Protein AF-A0A523U2Z8-F1 (afdb_monomer_lite)

Structure (mmCIF, N/CA/C/O backbone):
data_AF-A0A523U2Z8-F1
#
_entry.id   AF-A0A523U2Z8-F1
#
loop_
_atom_site.group_PDB
_atom_site.id
_atom_site.type_symbol
_atom_site.label_atom_id
_atom_site.label_alt_id
_atom_site.label_comp_id
_atom_site.label_asym_id
_atom_site.label_entity_id
_atom_site.label_seq_id
_atom_site.pdbx_PDB_ins_code
_atom_site.Cartn_x
_atom_site.Cartn_y
_atom_site.Cartn_z
_atom_site.occupancy
_atom_site.B_iso_or_equiv
_atom_site.auth_seq_id
_atom_site.auth_comp_id
_atom_site.auth_asym_id
_atom_site.auth_atom_id
_atom_site.pdbx_PDB_model_num
ATOM 1 N N . MET A 1 1 ? -16.588 -3.212 27.870 1.00 51.94 1 MET A N 1
ATOM 2 C CA . MET A 1 1 ? -16.909 -4.305 26.915 1.00 51.94 1 MET A CA 1
ATOM 3 C C . MET A 1 1 ? -16.076 -4.091 25.661 1.00 51.94 1 MET A C 1
ATOM 5 O O . MET A 1 1 ? -16.064 -2.973 25.168 1.00 51.94 1 MET A O 1
ATOM 9 N N . ASN A 1 2 ? -15.369 -5.113 25.172 1.00 55.78 2 ASN A N 1
ATOM 10 C CA . ASN A 1 2 ? -14.543 -4.999 23.965 1.00 55.78 2 ASN A CA 1
ATOM 11 C C . ASN A 1 2 ? -15.372 -5.389 22.739 1.00 55.78 2 ASN A C 1
ATOM 13 O O . ASN A 1 2 ? -15.710 -6.560 22.578 1.00 55.78 2 ASN A O 1
ATOM 17 N N . PHE A 1 3 ? -15.685 -4.423 21.878 1.00 62.69 3 PHE A N 1
ATOM 18 C CA . PHE A 1 3 ? -16.316 -4.683 20.585 1.00 62.69 3 PHE A CA 1
ATOM 19 C C . PHE A 1 3 ? -15.237 -4.732 19.502 1.00 62.69 3 PHE A C 1
ATOM 21 O O . PHE A 1 3 ? -14.464 -3.789 19.334 1.00 62.69 3 PHE A O 1
ATOM 28 N N . LEU A 1 4 ? -15.161 -5.842 18.763 1.00 61.38 4 LEU A N 1
ATOM 29 C CA . LEU A 1 4 ? -14.312 -5.938 17.579 1.00 61.38 4 LEU A CA 1
ATOM 30 C C . LEU A 1 4 ? -15.183 -5.678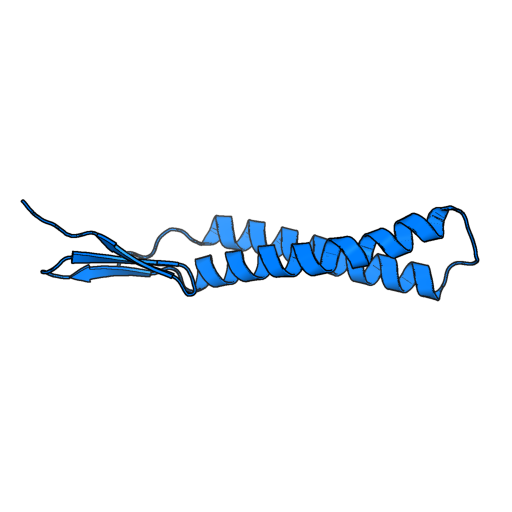 16.341 1.00 61.38 4 LEU A C 1
ATOM 32 O O . LEU A 1 4 ? -16.137 -6.422 16.1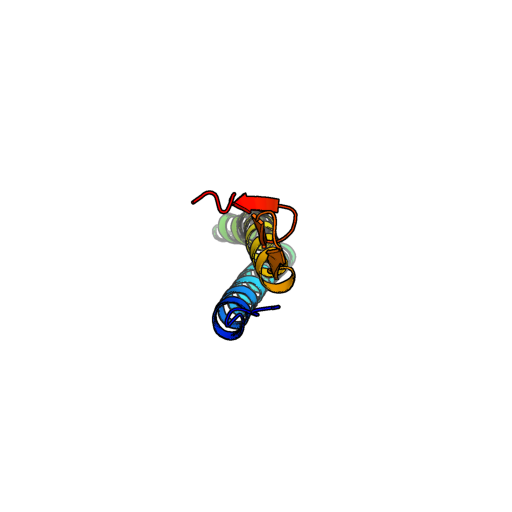21 1.00 61.38 4 LEU A O 1
ATOM 36 N N . PRO A 1 5 ? -14.875 -4.660 15.518 1.00 66.12 5 PRO A N 1
ATOM 37 C CA . PRO A 1 5 ? -15.595 -4.436 14.269 1.00 66.12 5 PRO A CA 1
ATOM 38 C C . PRO A 1 5 ? -15.315 -5.586 13.299 1.00 66.12 5 PRO A C 1
ATOM 40 O O . PRO A 1 5 ? -14.272 -6.244 13.388 1.00 66.12 5 PRO A O 1
ATOM 43 N N . SER A 1 6 ? -16.195 -5.793 12.320 1.00 75.75 6 SER A N 1
ATOM 44 C CA . SER A 1 6 ? -15.935 -6.718 11.216 1.00 75.75 6 SER A CA 1
ATOM 45 C C . SER A 1 6 ? -14.781 -6.198 10.350 1.00 75.75 6 SER A C 1
ATOM 47 O O . SER A 1 6 ? -14.954 -5.309 9.519 1.00 75.75 6 SER A O 1
ATOM 49 N N . ARG A 1 7 ? -13.580 -6.751 10.543 1.00 77.88 7 ARG A N 1
ATOM 50 C CA . ARG A 1 7 ? -12.363 -6.361 9.801 1.00 77.88 7 ARG A CA 1
ATOM 51 C C . ARG A 1 7 ? -12.163 -7.155 8.511 1.00 77.88 7 ARG A C 1
ATOM 53 O O . ARG A 1 7 ? -11.340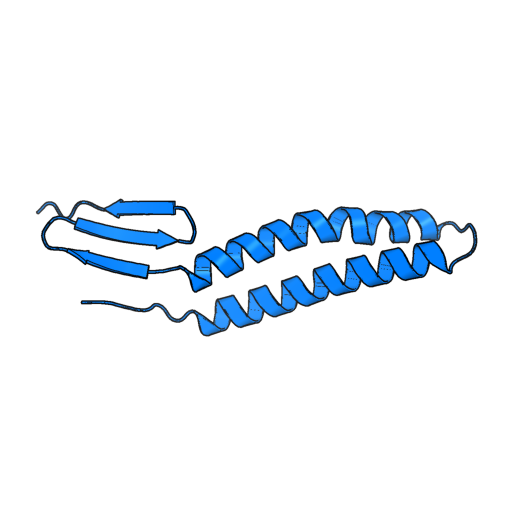 -6.772 7.690 1.00 77.88 7 ARG A O 1
ATOM 60 N N . SER A 1 8 ? -12.873 -8.271 8.337 1.00 81.06 8 SER A N 1
ATOM 61 C CA . SER A 1 8 ? -12.590 -9.271 7.295 1.00 81.06 8 SER A CA 1
ATOM 62 C C . SER A 1 8 ? -12.634 -8.698 5.878 1.00 81.06 8 SER A C 1
ATOM 64 O O . SER A 1 8 ? -11.693 -8.900 5.118 1.00 81.06 8 SER A O 1
ATOM 66 N N . GLN A 1 9 ? -13.670 -7.929 5.536 1.00 84.94 9 GLN A N 1
ATOM 67 C CA . GLN A 1 9 ? -13.818 -7.348 4.197 1.00 84.94 9 GLN A CA 1
ATOM 68 C C . GLN A 1 9 ? -12.719 -6.327 3.880 1.00 84.94 9 GLN A C 1
ATOM 70 O O . GLN A 1 9 ? -12.089 -6.409 2.827 1.00 84.94 9 GLN A O 1
ATOM 75 N N . GLY A 1 10 ? -12.440 -5.409 4.812 1.00 86.94 10 GLY A N 1
ATOM 76 C CA . GLY A 1 10 ? -11.375 -4.417 4.648 1.00 86.94 10 GLY A CA 1
ATOM 77 C C . GLY A 1 10 ? -9.984 -5.052 4.571 1.00 86.94 10 GLY A C 1
ATOM 78 O O . GLY A 1 10 ? -9.149 -4.599 3.791 1.00 86.94 10 GLY A O 1
ATOM 79 N N . MET A 1 11 ? -9.748 -6.133 5.324 1.00 89.50 11 MET A N 1
ATOM 80 C CA . MET A 1 11 ? -8.488 -6.878 5.276 1.00 89.50 11 MET A CA 1
ATOM 81 C C . MET A 1 11 ? -8.301 -7.575 3.931 1.00 89.50 11 MET A C 1
ATOM 83 O O . MET A 1 11 ? -7.241 -7.430 3.333 1.00 89.50 11 MET A O 1
ATOM 87 N N . ILE A 1 12 ? -9.319 -8.285 3.432 1.00 93.62 12 ILE A N 1
ATOM 88 C CA . ILE A 1 12 ? -9.241 -8.976 2.136 1.00 93.62 12 ILE A CA 1
ATOM 89 C C . ILE A 1 12 ? -8.994 -7.961 1.019 1.00 93.62 12 ILE A C 1
ATOM 91 O O . ILE A 1 12 ? -8.061 -8.123 0.237 1.00 93.62 12 ILE A O 1
ATOM 95 N N . PHE A 1 13 ? -9.782 -6.885 0.976 1.00 93.94 13 PHE A N 1
ATOM 96 C CA . PHE A 1 13 ? -9.649 -5.856 -0.052 1.00 93.94 13 PHE A CA 1
ATOM 97 C C . PHE A 1 13 ? -8.274 -5.178 -0.017 1.00 93.94 13 PHE A C 1
ATOM 99 O O . PHE A 1 13 ? -7.597 -5.096 -1.041 1.00 93.94 13 PHE A O 1
ATOM 106 N N . GLY A 1 14 ? -7.825 -4.749 1.167 1.00 94.88 14 GLY A N 1
ATOM 107 C CA . GLY A 1 14 ? -6.518 -4.120 1.318 1.00 94.88 14 GLY A CA 1
ATOM 108 C C . GLY A 1 14 ? -5.373 -5.065 0.954 1.00 94.88 14 GLY A C 1
ATOM 109 O O . GLY A 1 14 ? -4.429 -4.645 0.292 1.00 94.88 14 GLY A O 1
ATOM 110 N N . PHE A 1 15 ? -5.461 -6.345 1.330 1.00 95.75 15 PHE A N 1
ATOM 111 C CA . PHE A 1 15 ? -4.431 -7.337 1.026 1.00 95.75 15 PHE A CA 1
ATOM 112 C C . PHE A 1 15 ? -4.336 -7.628 -0.476 1.00 95.75 15 PHE A C 1
ATOM 114 O O . PHE A 1 15 ? -3.235 -7.673 -1.019 1.00 95.75 15 PHE A O 1
ATOM 121 N N . VAL A 1 16 ? -5.475 -7.749 -1.167 1.00 97.50 16 VAL A N 1
ATOM 122 C CA . VAL A 1 16 ? -5.511 -7.914 -2.630 1.00 97.50 16 VAL A CA 1
ATOM 123 C C . VAL A 1 16 ? -4.877 -6.712 -3.328 1.00 97.50 16 VAL A C 1
ATOM 125 O O . VAL A 1 16 ? -4.019 -6.894 -4.188 1.00 97.50 16 VAL A O 1
ATOM 128 N N . ILE A 1 17 ? -5.230 -5.484 -2.932 1.00 97.38 17 ILE A N 1
ATOM 129 C CA . ILE A 1 17 ? -4.620 -4.272 -3.502 1.00 97.38 17 ILE A CA 1
ATOM 130 C C . ILE A 1 17 ? -3.116 -4.236 -3.236 1.00 97.38 17 ILE A C 1
ATOM 132 O O . ILE A 1 17 ? -2.343 -3.914 -4.136 1.00 97.38 17 ILE A O 1
ATOM 136 N N . LEU A 1 18 ? -2.692 -4.576 -2.017 1.00 97.75 18 LEU A N 1
ATOM 137 C CA . LEU A 1 18 ? -1.280 -4.591 -1.658 1.00 97.75 18 LEU A CA 1
ATOM 138 C C . LEU A 1 18 ? -0.498 -5.575 -2.536 1.00 97.75 18 LEU A C 1
ATOM 140 O O . LEU A 1 18 ? 0.549 -5.210 -3.067 1.00 97.75 18 LEU A O 1
ATOM 144 N N . LEU A 1 19 ? -1.023 -6.786 -2.740 1.00 98.00 19 LEU A N 1
ATOM 145 C CA . LEU A 1 19 ? -0.410 -7.779 -3.622 1.00 98.00 19 LEU A CA 1
ATOM 146 C C . LEU A 1 19 ? -0.336 -7.302 -5.072 1.00 98.00 19 LEU A C 1
ATOM 148 O O . LEU A 1 19 ? 0.697 -7.485 -5.710 1.00 98.00 19 LEU A O 1
ATOM 152 N N . LEU A 1 20 ? -1.392 -6.668 -5.586 1.00 98.25 20 LEU A N 1
ATOM 153 C CA . LEU A 1 20 ? -1.395 -6.122 -6.944 1.00 98.25 20 LEU A CA 1
ATOM 154 C C . LEU A 1 20 ? -0.339 -5.026 -7.115 1.00 98.25 20 LEU A C 1
ATOM 156 O O . LEU A 1 20 ? 0.387 -5.035 -8.104 1.00 98.25 20 LEU A O 1
ATOM 160 N N . LEU A 1 21 ? -0.208 -4.116 -6.146 1.00 98.31 21 LEU A N 1
ATOM 161 C CA . LEU A 1 21 ? 0.801 -3.055 -6.183 1.00 98.31 21 LEU A CA 1
ATOM 162 C C . LEU A 1 21 ? 2.219 -3.627 -6.109 1.00 98.31 21 LEU A C 1
ATOM 164 O O . LEU A 1 21 ? 3.061 -3.298 -6.942 1.00 98.31 21 LEU A O 1
ATOM 168 N N . LEU A 1 22 ? 2.493 -4.514 -5.152 1.00 98.12 22 LEU A N 1
ATOM 169 C CA . LEU A 1 22 ? 3.812 -5.137 -5.035 1.00 98.12 22 LEU A CA 1
ATOM 170 C C . LEU A 1 22 ? 4.155 -5.955 -6.287 1.00 98.12 22 LEU A C 1
ATOM 172 O O . LEU A 1 22 ? 5.257 -5.825 -6.814 1.00 98.12 22 LEU A O 1
ATOM 176 N N . GLY A 1 23 ? 3.197 -6.727 -6.804 1.00 98.19 23 GLY A N 1
ATOM 177 C CA . GLY A 1 23 ? 3.345 -7.490 -8.040 1.00 98.19 23 GLY A CA 1
ATOM 178 C C . GLY A 1 23 ? 3.636 -6.600 -9.246 1.00 98.19 23 GLY A C 1
ATOM 179 O O . GLY A 1 23 ? 4.561 -6.888 -9.998 1.00 98.19 23 GLY A O 1
ATOM 180 N N . ALA A 1 24 ? 2.918 -5.485 -9.396 1.00 98.19 24 ALA A N 1
ATOM 181 C CA . ALA A 1 24 ? 3.154 -4.509 -10.458 1.00 98.19 24 ALA A CA 1
ATOM 182 C C . ALA A 1 24 ? 4.552 -3.872 -10.365 1.00 98.19 24 ALA A C 1
ATOM 184 O O . ALA A 1 24 ? 5.227 -3.717 -11.381 1.00 98.19 24 ALA A O 1
ATOM 185 N N . GLY A 1 25 ? 5.019 -3.558 -9.152 1.00 97.88 25 GLY A N 1
ATOM 186 C CA . GLY A 1 25 ? 6.366 -3.031 -8.930 1.00 97.88 25 GLY A CA 1
ATOM 187 C C . GLY A 1 25 ? 7.459 -4.031 -9.289 1.00 97.88 25 GLY A C 1
ATOM 188 O O . GLY A 1 25 ? 8.371 -3.701 -10.045 1.00 97.88 25 GLY A O 1
ATOM 189 N N . VAL A 1 26 ? 7.340 -5.270 -8.802 1.00 98.25 26 VAL A N 1
ATOM 190 C CA . VAL A 1 26 ? 8.268 -6.361 -9.142 1.00 98.25 26 VAL A CA 1
ATOM 191 C C . VAL A 1 26 ? 8.269 -6.608 -10.648 1.00 98.25 26 VAL A C 1
ATOM 193 O O . VAL A 1 26 ? 9.334 -6.695 -11.251 1.00 98.25 26 VAL A O 1
ATOM 196 N N . PHE A 1 27 ? 7.092 -6.655 -11.271 1.00 98.06 27 PHE A N 1
ATOM 197 C CA . PHE A 1 27 ? 6.953 -6.831 -12.712 1.00 98.06 27 PHE A CA 1
ATOM 198 C C . PHE A 1 27 ? 7.649 -5.716 -13.501 1.00 98.06 27 PHE A C 1
ATOM 200 O O . PHE A 1 27 ? 8.416 -6.009 -14.415 1.00 98.06 27 PHE A O 1
ATOM 207 N N . GLY A 1 28 ? 7.448 -4.451 -13.118 1.00 97.19 28 GLY A N 1
ATOM 208 C CA . GLY A 1 28 ? 8.116 -3.320 -13.760 1.00 97.19 28 GLY A CA 1
ATOM 209 C C . GLY A 1 28 ? 9.641 -3.378 -13.628 1.00 97.19 28 GLY A C 1
ATOM 210 O O . GLY A 1 28 ? 10.338 -3.155 -14.611 1.00 97.19 28 GLY A O 1
ATOM 211 N N . ILE A 1 29 ? 10.166 -3.770 -12.460 1.00 97.50 29 ILE A N 1
ATOM 212 C CA . ILE A 1 29 ? 11.614 -3.958 -12.248 1.00 97.50 29 ILE A CA 1
ATOM 213 C C . ILE A 1 29 ? 12.163 -5.091 -13.123 1.00 97.50 29 ILE A C 1
ATOM 215 O O . ILE A 1 29 ? 13.215 -4.931 -13.739 1.00 97.50 29 ILE A O 1
ATOM 219 N N . VAL A 1 30 ? 11.459 -6.225 -13.203 1.00 98.12 30 VAL A N 1
ATOM 220 C CA . VAL A 1 30 ? 11.865 -7.363 -14.044 1.00 98.12 30 VAL A CA 1
ATOM 221 C C . VAL A 1 30 ? 11.902 -6.959 -15.515 1.00 98.12 30 VAL A C 1
ATOM 223 O O . VAL A 1 30 ? 12.874 -7.266 -16.204 1.00 98.12 30 VAL A O 1
ATOM 226 N N . MET A 1 31 ? 10.890 -6.233 -15.994 1.00 96.75 31 MET A N 1
ATOM 227 C CA . MET A 1 31 ? 10.866 -5.739 -17.372 1.00 96.75 31 MET A CA 1
ATOM 228 C C . MET A 1 31 ? 11.977 -4.724 -17.627 1.00 96.75 31 MET A C 1
ATOM 230 O O . MET A 1 31 ? 12.661 -4.823 -18.636 1.00 96.75 31 MET A O 1
ATOM 234 N N . LEU A 1 32 ? 12.252 -3.817 -16.687 1.00 95.25 32 LEU A N 1
ATOM 235 C CA . LEU A 1 32 ? 13.360 -2.867 -16.809 1.00 95.25 32 LEU A CA 1
ATOM 236 C C . LEU A 1 32 ? 14.729 -3.565 -16.914 1.00 95.25 32 LEU A C 1
ATOM 238 O O . LEU A 1 32 ? 15.628 -3.061 -17.580 1.00 95.25 32 LEU A O 1
ATOM 242 N N . ALA A 1 33 ? 14.891 -4.708 -16.245 1.00 94.69 33 ALA A N 1
ATOM 243 C CA . ALA A 1 33 ? 16.133 -5.478 -16.240 1.00 94.69 33 ALA A CA 1
ATOM 244 C C . ALA A 1 33 ? 16.306 -6.396 -17.462 1.00 94.69 33 ALA A C 1
ATOM 246 O O . ALA A 1 33 ? 17.422 -6.837 -17.730 1.00 94.69 33 ALA A O 1
ATOM 247 N N . THR A 1 34 ? 15.220 -6.728 -18.165 1.00 95.12 34 THR A N 1
ATOM 248 C CA . THR A 1 34 ? 15.223 -7.736 -19.241 1.00 95.12 34 THR A CA 1
ATOM 249 C C . THR A 1 34 ? 14.900 -7.170 -20.618 1.00 95.12 34 THR A C 1
ATOM 251 O O . THR A 1 34 ? 15.344 -7.735 -21.616 1.00 95.12 34 THR A O 1
ATOM 254 N N . ASP A 1 35 ? 14.153 -6.070 -20.689 1.00 91.81 35 ASP A N 1
ATOM 255 C CA . ASP A 1 35 ? 13.767 -5.444 -21.947 1.00 91.81 35 ASP A CA 1
ATOM 256 C C . ASP A 1 35 ? 14.916 -4.608 -22.531 1.00 91.81 35 ASP A C 1
ATOM 258 O O . ASP A 1 35 ? 15.734 -4.009 -21.829 1.00 91.81 35 ASP A O 1
ATOM 262 N N . SER A 1 36 ? 14.968 -4.566 -23.857 1.00 90.50 36 SER A N 1
ATOM 263 C CA . SER A 1 36 ? 15.872 -3.683 -24.594 1.00 90.50 36 SER A CA 1
ATOM 264 C C . SER A 1 36 ? 15.378 -2.233 -24.538 1.00 90.50 36 SER A C 1
ATOM 266 O O . SER A 1 36 ? 14.218 -1.974 -24.218 1.00 90.50 36 SER A O 1
ATOM 268 N N . ILE A 1 37 ? 16.243 -1.263 -24.861 1.00 91.81 37 ILE A N 1
ATOM 269 C CA . ILE A 1 37 ? 15.861 0.158 -24.857 1.00 91.81 37 ILE A CA 1
ATOM 270 C C . ILE A 1 37 ? 14.688 0.370 -25.825 1.00 91.81 37 ILE A C 1
ATOM 272 O O . ILE A 1 37 ? 14.842 0.275 -27.042 1.00 91.81 37 ILE A O 1
ATOM 276 N N . SER A 1 38 ? 13.514 0.662 -25.264 1.00 90.69 38 SER A N 1
ATOM 277 C CA . SER A 1 38 ? 12.248 0.757 -25.987 1.00 90.69 38 SER A CA 1
ATOM 278 C C . SER A 1 38 ? 11.381 1.898 -25.447 1.00 90.69 38 SER A C 1
ATOM 280 O O . SER A 1 38 ? 11.605 2.421 -24.354 1.00 90.69 38 SER A O 1
ATOM 282 N N . VAL A 1 39 ? 10.344 2.276 -26.202 1.00 92.06 39 VAL A N 1
ATOM 283 C CA . VAL A 1 39 ? 9.350 3.281 -25.771 1.00 92.06 39 VAL A CA 1
ATOM 284 C C . VAL A 1 39 ? 8.628 2.853 -24.484 1.00 92.06 39 VAL A C 1
ATOM 286 O O . VAL A 1 39 ? 8.211 3.697 -23.691 1.00 92.06 39 VAL A O 1
ATOM 289 N N . TRP A 1 40 ? 8.529 1.546 -24.227 1.00 94.56 40 TRP A N 1
ATOM 290 C CA . TRP A 1 40 ? 7.862 0.993 -23.048 1.00 94.56 40 TRP A CA 1
ATOM 291 C C . TRP A 1 40 ? 8.654 1.174 -21.753 1.00 94.56 40 TRP A C 1
ATOM 293 O O . TRP A 1 40 ? 8.076 1.077 -20.672 1.00 94.56 40 TRP A O 1
ATOM 303 N N . MET A 1 41 ? 9.939 1.528 -21.842 1.00 95.25 41 MET A N 1
ATOM 304 C CA . MET A 1 41 ? 10.807 1.747 -20.685 1.00 95.25 41 MET A CA 1
ATOM 305 C C . MET A 1 41 ? 10.238 2.786 -19.710 1.00 95.25 41 MET A C 1
ATOM 307 O O . MET A 1 41 ? 10.361 2.625 -18.499 1.00 95.25 41 MET A O 1
ATOM 311 N N . VAL A 1 42 ? 9.532 3.806 -20.213 1.00 95.69 42 VAL A N 1
ATOM 312 C CA . VAL A 1 42 ? 8.840 4.789 -19.363 1.00 95.69 42 VAL A CA 1
ATOM 313 C C . VAL A 1 42 ? 7.791 4.113 -18.475 1.00 95.69 42 VAL A C 1
ATOM 315 O O . VAL A 1 42 ? 7.723 4.406 -17.284 1.00 95.69 42 VAL A O 1
ATOM 318 N N . LEU A 1 43 ? 7.008 3.171 -19.012 1.00 96.12 43 LEU A N 1
ATOM 319 C CA . LEU A 1 43 ? 6.034 2.421 -18.215 1.00 96.12 43 LEU A CA 1
ATOM 320 C C . LEU A 1 43 ? 6.730 1.515 -17.198 1.00 96.12 43 LEU A C 1
ATOM 322 O O . LEU A 1 43 ? 6.318 1.489 -16.038 1.00 96.12 43 LEU A O 1
ATOM 326 N N . TRP A 1 44 ? 7.804 0.827 -17.602 1.00 95.69 44 TRP A N 1
ATOM 327 C CA . TRP A 1 44 ? 8.586 -0.043 -16.716 1.00 95.69 44 TRP A CA 1
ATOM 328 C C . TRP A 1 44 ? 9.201 0.704 -15.534 1.00 95.69 44 TRP A C 1
ATOM 330 O O . TRP A 1 44 ? 9.297 0.132 -14.454 1.00 95.69 44 TRP A O 1
ATOM 340 N N . VAL A 1 45 ? 9.540 1.986 -15.698 1.00 96.62 45 VAL A N 1
ATOM 341 C CA . VAL A 1 45 ? 9.974 2.865 -14.600 1.00 96.62 45 VAL A CA 1
ATOM 342 C C . VAL A 1 45 ? 8.793 3.351 -13.756 1.00 96.62 45 VAL A C 1
ATOM 344 O O . VAL A 1 45 ? 8.877 3.363 -12.527 1.00 96.62 45 VAL A O 1
ATOM 347 N N . LEU A 1 46 ? 7.682 3.748 -14.384 1.00 97.44 46 LEU A N 1
ATOM 348 C CA . LEU A 1 46 ? 6.510 4.271 -13.671 1.00 97.44 46 LEU A CA 1
ATOM 349 C C . LEU A 1 46 ? 5.857 3.229 -12.758 1.00 97.44 46 LEU A C 1
ATOM 351 O O . LEU A 1 46 ? 5.392 3.581 -11.676 1.00 97.44 46 LEU A O 1
ATOM 355 N N . LEU A 1 47 ? 5.842 1.960 -13.171 1.00 97.56 47 LEU A N 1
ATOM 356 C CA . LEU A 1 47 ? 5.288 0.843 -12.403 1.00 97.56 47 LEU A CA 1
ATOM 357 C C . LEU A 1 47 ? 5.854 0.771 -10.970 1.00 97.56 47 LEU A C 1
ATOM 359 O O . LEU A 1 47 ? 5.079 0.988 -10.039 1.00 97.56 47 LEU A O 1
ATOM 363 N N . PRO A 1 48 ? 7.164 0.546 -10.746 1.00 97.19 48 PRO A N 1
ATOM 364 C CA . PRO A 1 48 ? 7.746 0.520 -9.408 1.00 97.19 48 PRO A CA 1
ATOM 365 C C . PRO A 1 48 ? 7.728 1.887 -8.720 1.00 97.19 48 PRO A C 1
ATOM 367 O O . PRO A 1 48 ? 7.560 1.947 -7.502 1.00 97.19 48 PRO A O 1
ATOM 370 N N . LEU A 1 49 ? 7.866 2.982 -9.479 1.00 97.69 49 LEU A N 1
ATOM 371 C CA . LEU A 1 49 ? 7.868 4.335 -8.922 1.00 97.69 49 LEU A CA 1
ATOM 372 C C . LEU A 1 49 ? 6.539 4.682 -8.242 1.00 97.69 49 LEU A C 1
ATOM 374 O O . LEU A 1 49 ? 6.537 5.300 -7.181 1.00 97.69 49 LEU A O 1
ATOM 378 N N . LEU A 1 50 ? 5.414 4.283 -8.837 1.00 97.94 50 LEU A N 1
ATOM 379 C CA . LEU A 1 50 ? 4.085 4.516 -8.276 1.00 97.94 50 LEU A CA 1
ATOM 380 C C . LEU A 1 50 ? 3.681 3.409 -7.305 1.00 97.94 50 LEU A C 1
ATOM 382 O O . LEU A 1 50 ? 3.058 3.686 -6.280 1.00 97.94 50 LEU A O 1
ATOM 386 N N . SER A 1 51 ? 4.033 2.156 -7.592 1.00 97.44 51 SER A N 1
ATOM 387 C CA . SER A 1 51 ? 3.573 1.037 -6.779 1.00 97.44 51 SER A CA 1
ATOM 388 C C . SER A 1 51 ? 4.158 1.043 -5.371 1.00 97.44 51 SER A C 1
ATOM 390 O O . SER A 1 51 ? 3.446 0.705 -4.428 1.00 97.44 51 SER A O 1
ATOM 392 N N . LEU A 1 52 ? 5.419 1.457 -5.198 1.00 96.19 52 LEU A N 1
ATOM 393 C CA . LEU A 1 52 ? 6.071 1.523 -3.889 1.00 96.19 52 LEU A CA 1
ATOM 394 C C . LEU A 1 52 ? 5.355 2.468 -2.910 1.00 96.19 52 LEU A C 1
ATOM 396 O O . LEU A 1 52 ? 4.873 1.979 -1.884 1.00 96.19 52 LEU A O 1
ATOM 400 N N . PRO A 1 53 ? 5.214 3.779 -3.184 1.00 97.81 53 PRO A N 1
ATOM 401 C CA . PRO A 1 53 ? 4.545 4.686 -2.255 1.00 97.81 53 PRO A CA 1
ATOM 402 C C . PRO A 1 53 ? 3.077 4.302 -2.037 1.00 97.81 53 PRO A C 1
ATOM 404 O O . PRO A 1 53 ? 2.594 4.338 -0.905 1.00 97.81 53 PRO A O 1
ATOM 407 N N . LEU A 1 54 ? 2.371 3.850 -3.081 1.00 97.69 54 LEU A N 1
ATOM 408 C CA . LEU A 1 54 ? 0.992 3.378 -2.937 1.00 97.69 54 LEU A CA 1
ATOM 409 C C . LEU A 1 54 ? 0.904 2.138 -2.036 1.00 97.69 54 LEU A C 1
ATOM 411 O O . LEU A 1 54 ? 0.009 2.057 -1.194 1.00 97.69 54 LEU A O 1
ATOM 415 N N . SER A 1 55 ? 1.849 1.199 -2.150 1.00 97.31 55 SER A N 1
ATOM 416 C CA . SER A 1 55 ? 1.895 0.010 -1.291 1.00 97.31 55 SER A CA 1
ATOM 417 C C . SER A 1 55 ? 2.120 0.378 0.176 1.00 97.31 55 SER A C 1
ATOM 419 O O . SER A 1 55 ? 1.486 -0.209 1.050 1.00 97.31 55 SER A O 1
ATOM 421 N N . MET A 1 56 ? 2.931 1.406 0.461 1.00 96.31 56 MET A N 1
ATOM 422 C CA . MET A 1 56 ? 3.127 1.920 1.820 1.00 96.31 56 MET A CA 1
ATOM 423 C C . MET A 1 56 ? 1.836 2.510 2.398 1.00 96.31 56 MET A C 1
ATOM 425 O O . MET A 1 56 ? 1.489 2.221 3.543 1.00 96.31 56 MET A O 1
ATOM 429 N N . VAL A 1 57 ? 1.087 3.286 1.606 1.00 95.75 57 VAL A N 1
ATOM 430 C CA . VAL A 1 57 ? -0.208 3.850 2.027 1.00 95.75 57 VAL A CA 1
ATOM 431 C C . VAL A 1 57 ? -1.208 2.738 2.349 1.00 95.75 57 VAL A C 1
ATOM 433 O O . VAL A 1 57 ? -1.854 2.766 3.399 1.00 95.75 57 VAL A O 1
ATOM 436 N N . VAL A 1 58 ? -1.323 1.734 1.478 1.00 95.81 58 VAL A N 1
ATOM 437 C CA . VAL A 1 58 ? -2.225 0.590 1.688 1.00 95.81 58 VAL A CA 1
ATOM 438 C C . VAL A 1 58 ? -1.774 -0.252 2.883 1.00 95.81 58 VAL A C 1
ATOM 440 O O . VAL A 1 58 ? -2.602 -0.632 3.711 1.00 95.81 58 VAL A O 1
ATOM 443 N N . GLY A 1 59 ? -0.468 -0.479 3.034 1.00 95.06 59 GLY A N 1
ATOM 444 C CA . GLY A 1 59 ? 0.120 -1.177 4.176 1.00 95.06 59 GLY A CA 1
ATOM 445 C C . GLY A 1 59 ? -0.183 -0.482 5.504 1.00 95.06 59 GLY A C 1
ATOM 446 O O . GLY A 1 59 ? -0.606 -1.137 6.456 1.00 95.06 59 GLY A O 1
ATOM 447 N N . TYR A 1 60 ? -0.073 0.848 5.559 1.00 93.00 60 TYR A N 1
ATOM 448 C CA . TYR A 1 60 ? -0.440 1.623 6.746 1.00 93.00 60 TYR A CA 1
ATOM 449 C C . TYR A 1 60 ? -1.934 1.500 7.079 1.00 93.00 60 TYR A C 1
ATOM 451 O O . TYR A 1 60 ? -2.302 1.325 8.241 1.00 93.00 60 TYR A O 1
ATOM 459 N N . ARG A 1 61 ? -2.813 1.527 6.069 1.00 90.69 61 ARG A N 1
ATOM 460 C CA . ARG A 1 61 ? -4.262 1.338 6.262 1.00 90.69 61 ARG A CA 1
ATOM 461 C C . ARG A 1 61 ? -4.592 -0.061 6.783 1.00 90.69 61 ARG A C 1
ATOM 463 O O . ARG A 1 61 ? -5.399 -0.187 7.703 1.00 90.69 61 ARG A O 1
ATOM 470 N N . LEU A 1 62 ? -3.950 -1.095 6.239 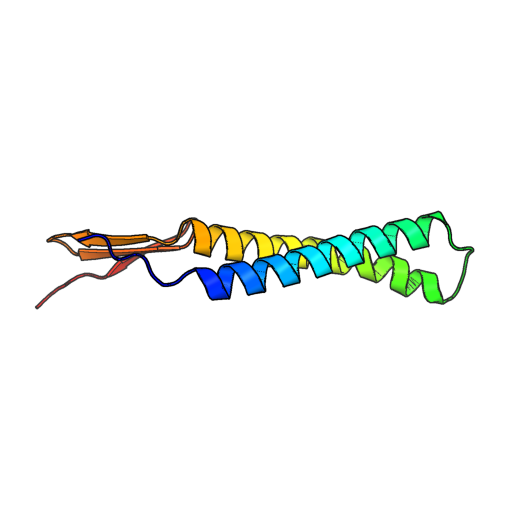1.00 92.12 62 LEU A N 1
ATOM 471 C CA . LEU A 1 62 ? -4.082 -2.475 6.711 1.00 92.12 62 LEU A CA 1
ATOM 472 C C . LEU A 1 62 ? -3.608 -2.626 8.157 1.00 92.12 62 LEU A C 1
ATOM 474 O O . LEU A 1 62 ? -4.323 -3.204 8.972 1.00 92.12 62 LEU A O 1
ATOM 478 N N . TYR A 1 63 ? -2.450 -2.055 8.493 1.00 90.50 63 TYR A N 1
ATOM 479 C CA . TYR A 1 63 ? -1.965 -1.999 9.870 1.00 90.50 63 TYR A CA 1
ATOM 480 C C . TYR A 1 63 ? -2.984 -1.317 10.790 1.00 90.50 63 TYR A C 1
ATOM 482 O O . TYR A 1 63 ? -3.318 -1.853 11.845 1.00 90.50 63 TYR A O 1
ATOM 490 N N . GLY A 1 64 ? -3.543 -0.183 10.358 1.00 88.88 64 GLY A N 1
ATOM 491 C CA . GLY A 1 64 ? -4.587 0.532 11.084 1.00 88.88 64 GLY A CA 1
ATOM 492 C C . GLY A 1 64 ? -5.820 -0.326 11.366 1.00 88.88 64 GLY A C 1
ATOM 493 O O . GLY A 1 64 ? -6.338 -0.306 12.480 1.00 88.88 64 GLY A O 1
ATOM 494 N N . LEU A 1 65 ? -6.242 -1.128 10.387 1.00 87.44 65 LEU A N 1
ATOM 495 C CA . LEU A 1 65 ? -7.377 -2.041 10.502 1.00 87.44 65 LEU A CA 1
ATOM 496 C C . LEU A 1 65 ? -7.082 -3.230 11.434 1.00 87.44 65 LEU A C 1
ATOM 498 O O . LEU A 1 65 ? -7.936 -3.619 12.231 1.00 87.44 65 LEU A O 1
ATOM 502 N N . ILE A 1 66 ? -5.870 -3.791 11.373 1.00 85.56 66 ILE A N 1
ATOM 503 C CA . ILE A 1 66 ? -5.421 -4.878 12.258 1.00 85.56 66 ILE A CA 1
ATOM 504 C C . ILE A 1 66 ? -5.344 -4.387 13.705 1.00 85.56 66 ILE A C 1
ATOM 506 O O . ILE A 1 66 ? -5.840 -5.051 14.614 1.00 85.56 66 ILE A O 1
ATOM 510 N N . ALA A 1 67 ? -4.768 -3.206 13.917 1.00 84.69 67 ALA A N 1
ATOM 511 C CA . ALA A 1 67 ? -4.622 -2.587 15.227 1.00 84.69 67 ALA A CA 1
ATOM 512 C C . ALA A 1 67 ? -5.910 -1.922 15.734 1.00 84.69 67 ALA A C 1
ATOM 514 O O . ALA A 1 67 ? -5.931 -1.473 16.877 1.00 84.69 67 ALA A O 1
ATOM 515 N N . ALA A 1 68 ? -6.974 -1.864 14.922 1.00 82.75 68 ALA A N 1
ATOM 516 C CA . ALA A 1 68 ? -8.202 -1.178 15.294 1.00 82.75 68 ALA A CA 1
ATOM 517 C C . ALA A 1 68 ? -8.766 -1.757 16.595 1.00 82.75 68 ALA A C 1
ATOM 519 O O . ALA A 1 68 ? -8.897 -2.974 16.726 1.00 82.75 68 ALA A O 1
ATOM 520 N N . ARG A 1 69 ? -9.099 -0.934 17.583 1.00 79.75 69 ARG A N 1
ATOM 521 C CA . ARG A 1 69 ? -9.716 -1.389 18.838 1.00 79.75 69 ARG A CA 1
ATOM 522 C C . ARG A 1 69 ? -10.717 -0.344 19.299 1.00 79.75 69 ARG A C 1
ATOM 524 O O . ARG A 1 69 ? -10.456 0.849 19.188 1.00 79.75 69 ARG A O 1
ATOM 531 N N . TYR A 1 70 ? -11.840 -0.823 19.823 1.00 80.38 70 TYR A N 1
ATOM 532 C CA . TYR A 1 70 ? -12.794 0.006 20.544 1.00 80.38 70 TYR A CA 1
ATOM 533 C C . TYR A 1 70 ? -12.763 -0.411 22.001 1.00 80.38 70 TYR A C 1
ATOM 535 O O . TYR A 1 70 ? -12.982 -1.585 22.320 1.00 80.38 70 TYR A O 1
ATOM 543 N N . TYR A 1 71 ? -12.477 0.551 22.866 1.00 79.00 71 TYR A N 1
ATOM 544 C CA . TYR A 1 71 ? -12.500 0.356 24.302 1.00 79.00 71 TYR A CA 1
ATOM 545 C C . TYR A 1 71 ? -13.465 1.366 24.917 1.00 79.00 71 TYR A C 1
ATOM 547 O O . TYR A 1 71 ? -13.401 2.559 24.634 1.00 79.00 71 TYR A O 1
ATOM 555 N N . LEU A 1 72 ? -14.402 0.860 25.714 1.00 79.19 72 LEU A N 1
ATOM 556 C CA . LEU A 1 72 ? -15.379 1.668 26.433 1.00 79.19 72 LEU A CA 1
ATOM 557 C C . LEU A 1 72 ? -14.988 1.670 27.909 1.00 79.19 72 LEU A C 1
ATOM 559 O O . LEU A 1 72 ? -15.039 0.606 28.537 1.00 79.19 72 LEU A O 1
ATOM 563 N N . ASP A 1 73 ? -14.626 2.842 28.426 1.00 77.25 73 ASP A N 1
ATOM 564 C CA . ASP A 1 73 ? -14.373 3.083 29.846 1.00 77.25 73 ASP A CA 1
ATOM 565 C C . ASP A 1 73 ? -15.471 3.967 30.459 1.00 77.25 73 ASP A C 1
ATOM 567 O O . ASP A 1 73 ? -16.312 4.524 29.751 1.00 77.25 73 ASP A O 1
ATOM 571 N N . ARG A 1 74 ? -15.466 4.100 31.788 1.00 77.94 74 ARG A N 1
ATOM 572 C CA . ARG A 1 74 ? -16.390 4.955 32.544 1.00 77.94 74 ARG A CA 1
ATOM 573 C C . ARG A 1 74 ? -16.208 6.440 32.203 1.00 77.94 74 ARG A C 1
ATOM 575 O O . ARG A 1 74 ? -17.183 7.181 32.242 1.00 77.94 74 ARG A O 1
ATOM 582 N N . ASP A 1 75 ? -14.992 6.831 31.827 1.00 74.38 75 ASP A N 1
ATOM 583 C CA . ASP A 1 75 ? -14.619 8.226 31.564 1.00 74.38 75 ASP A CA 1
ATOM 584 C C . ASP A 1 75 ? -14.648 8.598 30.068 1.00 74.38 75 ASP A C 1
ATOM 586 O O . ASP A 1 75 ? -14.468 9.763 29.705 1.00 74.38 75 ASP A O 1
ATOM 590 N N . GLY A 1 76 ? -14.855 7.631 29.165 1.00 75.69 76 GLY A N 1
ATOM 591 C CA . GLY A 1 76 ? -14.805 7.904 27.730 1.00 75.69 76 GLY A CA 1
ATOM 592 C C . GLY A 1 76 ? -14.800 6.675 26.826 1.00 75.69 76 GLY A C 1
ATOM 593 O O . GLY A 1 76 ? -14.534 5.546 27.244 1.00 75.69 76 GLY A O 1
ATOM 594 N N . PHE A 1 77 ? -15.069 6.916 25.545 1.00 83.06 77 PHE A N 1
ATOM 595 C CA . PHE A 1 77 ? -14.925 5.930 24.482 1.00 83.06 77 PHE A CA 1
ATOM 596 C C . PHE A 1 77 ? -13.620 6.165 23.727 1.00 83.06 77 PHE A C 1
ATOM 598 O O . PHE A 1 77 ? -13.376 7.255 23.215 1.00 83.06 77 PHE A O 1
ATOM 605 N N .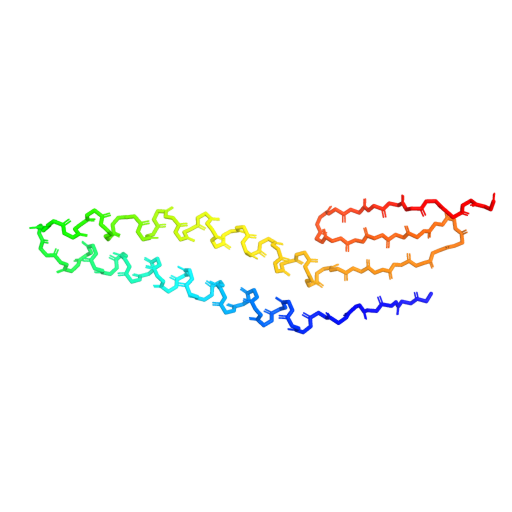 PHE A 1 78 ? -12.792 5.131 23.633 1.00 83.12 78 PHE A N 1
ATOM 606 C CA . PHE A 1 78 ? -11.495 5.192 22.976 1.00 83.12 78 PHE A CA 1
ATOM 607 C C . PHE A 1 78 ? -11.552 4.460 21.640 1.00 83.12 78 PHE A C 1
ATOM 609 O O . PHE A 1 78 ? -11.835 3.257 21.572 1.00 83.12 78 PHE A O 1
ATOM 616 N N . LEU A 1 79 ? -11.249 5.204 20.580 1.00 82.94 79 LEU A N 1
ATOM 617 C CA . LEU A 1 79 ? -11.105 4.714 19.224 1.00 82.94 79 LEU A CA 1
ATOM 618 C C . LEU A 1 79 ? -9.621 4.642 18.871 1.00 82.94 79 LEU A C 1
ATOM 620 O O . LEU A 1 79 ? -8.960 5.666 18.736 1.00 82.94 79 LEU A O 1
AT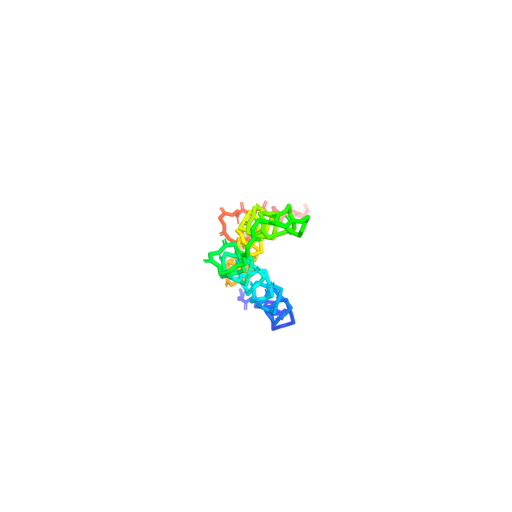OM 624 N N . GLN A 1 80 ? -9.097 3.436 18.684 1.00 84.00 80 GLN A N 1
ATOM 625 C CA . GLN A 1 80 ? -7.745 3.242 18.171 1.00 84.00 80 GLN A CA 1
ATOM 626 C C . GLN A 1 80 ? -7.808 2.804 16.707 1.00 84.00 80 GLN A C 1
ATOM 628 O O . GLN A 1 80 ? -8.475 1.814 16.402 1.00 84.00 80 GLN A O 1
ATOM 633 N N . TRP A 1 81 ? -7.079 3.483 15.814 1.00 80.31 81 TRP A N 1
ATOM 634 C CA . TRP A 1 81 ? -6.780 3.007 14.458 1.00 80.31 81 TRP A CA 1
ATOM 635 C C . TRP A 1 81 ? -5.271 3.135 14.197 1.00 80.31 81 TRP A C 1
ATOM 637 O O . TRP A 1 81 ? -4.716 4.214 14.004 1.00 80.31 81 TRP A O 1
ATOM 647 N N . GLY A 1 82 ? -4.546 2.017 14.226 1.00 82.75 82 GLY A N 1
ATOM 648 C CA . GLY A 1 82 ? -3.088 2.053 14.057 1.00 82.75 82 GLY A CA 1
ATOM 649 C C . GLY A 1 82 ? -2.392 2.857 15.158 1.00 82.75 82 GLY A C 1
ATOM 650 O O . GLY A 1 82 ? -2.461 2.494 16.330 1.00 82.75 82 GLY A O 1
ATOM 651 N N . SER A 1 83 ? -1.693 3.926 14.768 1.00 80.75 83 SER A N 1
ATOM 652 C CA . SER A 1 83 ? -0.969 4.821 15.681 1.00 80.75 83 SER A CA 1
ATOM 653 C C . SER A 1 83 ? -1.824 5.953 16.258 1.00 80.75 83 SER A C 1
ATOM 655 O O . SER A 1 83 ? -1.355 6.657 17.146 1.00 80.75 83 SER A O 1
ATOM 657 N N . ALA A 1 84 ? -3.039 6.161 15.750 1.00 83.25 84 ALA A N 1
ATOM 658 C CA . ALA A 1 84 ? -3.940 7.189 16.251 1.00 83.25 84 ALA A CA 1
ATOM 659 C C . ALA A 1 84 ? -4.848 6.611 17.342 1.00 83.25 84 ALA A C 1
ATOM 661 O O . ALA A 1 84 ? -5.407 5.520 17.182 1.00 83.25 84 ALA A O 1
ATOM 662 N N . ILE A 1 85 ? -4.985 7.355 18.437 1.00 84.31 85 ILE A N 1
ATOM 663 C CA . ILE A 1 85 ? -5.924 7.083 19.524 1.00 84.31 85 ILE A CA 1
ATOM 664 C C . ILE A 1 85 ? -6.751 8.349 19.703 1.00 84.31 85 ILE A C 1
ATOM 666 O O . ILE A 1 85 ? -6.198 9.418 19.952 1.00 84.31 85 ILE A O 1
ATOM 670 N N . GLU A 1 86 ? -8.062 8.221 19.572 1.00 84.38 86 GLU A N 1
ATOM 671 C CA . GLU A 1 86 ? -9.010 9.310 19.752 1.00 84.38 86 GLU A CA 1
ATOM 672 C C . GLU A 1 86 ? -9.924 8.999 20.937 1.00 84.38 86 GLU A C 1
ATOM 674 O O . GLU A 1 86 ? -10.481 7.902 21.038 1.00 84.38 86 GLU A O 1
ATOM 679 N N . GLN A 1 87 ? -10.039 9.954 21.859 1.00 84.38 87 GLN A N 1
ATOM 680 C CA . GLN A 1 87 ? -10.916 9.861 23.020 1.00 84.38 87 GLN A CA 1
ATOM 681 C C . GLN A 1 87 ? -12.172 10.687 22.758 1.00 84.38 87 GLN A C 1
ATOM 683 O O . GLN A 1 87 ? -12.103 11.902 22.585 1.00 84.38 87 GLN A O 1
ATOM 688 N N . ILE A 1 88 ? -13.322 10.024 22.776 1.00 83.25 88 ILE A N 1
ATOM 689 C CA . ILE A 1 88 ? -14.632 10.657 22.686 1.00 83.25 88 ILE A CA 1
ATOM 690 C C . ILE A 1 88 ? -15.198 10.736 24.113 1.00 83.25 88 ILE A C 1
ATOM 692 O O . ILE A 1 88 ? -15.452 9.687 24.719 1.00 83.25 88 ILE A O 1
ATOM 696 N N . PRO A 1 89 ? -15.360 11.944 24.686 1.00 80.44 89 PRO A N 1
ATOM 697 C CA . PRO A 1 89 ? -15.918 12.102 26.023 1.00 80.44 89 PRO A CA 1
ATOM 698 C C . PRO A 1 89 ? -17.397 11.706 26.031 1.00 80.44 89 PRO A C 1
ATOM 700 O O . PRO A 1 89 ? -18.159 12.081 25.141 1.00 80.44 89 PRO A O 1
ATOM 703 N N . ILE A 1 90 ? -17.801 10.944 27.046 1.00 75.81 90 ILE A N 1
ATOM 704 C CA . ILE A 1 90 ? -19.195 10.540 27.255 1.00 75.81 90 ILE A CA 1
ATOM 705 C C . ILE A 1 90 ? -19.766 11.474 28.324 1.00 75.81 90 ILE A C 1
ATOM 707 O O . ILE A 1 90 ? -19.863 11.115 29.494 1.00 75.81 90 ILE A O 1
ATOM 711 N N . THR A 1 91 ? -20.063 12.713 27.943 1.00 72.25 91 THR A N 1
ATOM 712 C CA . THR A 1 91 ? -20.724 13.672 28.838 1.00 72.25 91 THR A CA 1
ATOM 713 C C . THR A 1 91 ? -22.232 13.607 28.597 1.00 72.25 91 THR A C 1
ATOM 715 O O . THR A 1 91 ? -22.660 13.634 27.443 1.00 72.25 91 THR A O 1
ATOM 718 N N . ALA A 1 92 ? -23.010 13.467 29.675 1.00 60.16 92 ALA A N 1
ATOM 719 C CA . ALA A 1 92 ? -24.474 13.540 29.655 1.00 60.16 92 ALA A CA 1
ATOM 720 C C . ALA A 1 92 ? -24.971 14.976 29.443 1.00 60.16 92 ALA A C 1
ATOM 722 O O . ALA A 1 92 ? -24.275 15.907 29.913 1.00 60.16 92 ALA A O 1
#

Radius of gyration: 19.92 Å; chains: 1; bounding box: 41×23×58 Å

Sequence (92 aa):
MNFLPSRSQGMIFGFVILLLLLGAGVFGIVMLATDSISVWMVLWVLLPLLSLPLSMVVGYRLYGLIAARYYLDRDGFFLQWGSAIEQIPITA

pLDDT: mean 88.21, std 10.62, range [51.94, 98.31]

Secondary structure (DSSP, 8-state):
-EEPP--HHHHHHHHHHHHHHHHHHHHHHHHHHHS-S-TTHHHHHHHHHHHHHHHHHHHHHHHHHHS-EEEEETTEEEEEETTEEEEE----

Foldseek 3Di:
DKDQPPLPVVLVVLVVLLCVLVVQLVVLCVCCVPPDPDPCVVVSVVSNVVSVVVSVVSVLQNQQSVQWIWDDDPQFIWTGGRPDIDTDGPDD